Protein AF-A0A948AQV2-F1 (afdb_monomer)

Radius of gyration: 32.29 Å; Cα contacts (8 Å, |Δi|>4): 39; chains: 1; bounding box: 105×58×54 Å

Solvent-accessible surface area (backbone atoms only — not comparable to full-atom values): 9623 Å² total; per-residue (Å²): 141,82,92,82,80,86,85,78,72,76,80,62,81,73,70,73,91,68,79,69,83,39,78,62,52,63,74,68,45,79,82,40,53,63,57,54,51,52,51,49,50,53,52,52,50,46,65,62,50,68,86,52,69,62,88,64,48,69,59,55,44,50,52,25,52,50,49,43,52,52,44,60,72,73,34,99,62,89,48,72,69,39,52,52,30,48,50,56,51,70,63,72,44,70,62,77,38,76,67,32,46,50,50,51,61,70,72,47,78,82,77,81,82,48,99,49,64,66,71,54,77,48,85,56,69,69,59,55,48,50,51,52,50,52,52,50,52,52,51,50,53,51,52,50,53,52,50,52,51,50,53,55,64,75,75,107

Sequence (156 aa):
MTDRDRGRTDTADTADPTDQRGWSELFRTEDYWAIWLGLALIAASLIVYLPRPPAGMDASLATANATLRSEEAASPLRTVAWYEALDAKAGLKGTGEPHGKTLTRLLATPHGWRADPLHSLISDDARAAAQRAGAAAKSARRAAAAAAAREAAQTA

pLDDT: mean 78.46, std 12.49, range [45.91, 94.31]

Secondary structure (DSSP, 8-state):
----------------TT----HHHHHHSGGGHHHHHHHHHHHHHHHHHTT-PPTTHHHHHHHHHHHHHHHHHH-SS--HHHHHHHHHHHH--GGGSHHHHHHHHHSSPPPPPPSSSHHHH---HHHHHHHHHHHHHHHHHHHHHHHHHHHHHHH-

Foldseek 3Di:
DDDDDDPPPDPDPPPPPPPCPDPVCCVPDPVNVVVVVVVVVVVVVCVVDVVDQPPCLVVLLVVLVVQCVVDVVVDVDQDPSNVVSVVSNVPRDPCVDPVNVVVCVVPPDQDDADPDNVCSVDDDPVVVVVVVVVVVVVVVVVVVVVVVVVVVVVVD

Mean predicted aligned error: 14.23 Å

Structure (mmCIF, N/CA/C/O backbone):
data_AF-A0A948AQV2-F1
#
_entry.id   AF-A0A948AQV2-F1
#
loop_
_atom_site.group_PDB
_atom_site.id
_atom_site.type_symbol
_atom_site.label_atom_id
_atom_site.label_alt_id
_atom_site.label_comp_id
_atom_site.label_asym_id
_atom_site.label_entity_id
_atom_site.label_seq_id
_atom_site.pdbx_PDB_ins_code
_atom_site.Cartn_x
_atom_site.Cartn_y
_atom_site.Cartn_z
_atom_site.occupancy
_atom_site.B_iso_or_equiv
_atom_site.auth_seq_id
_atom_site.auth_comp_id
_atom_site.auth_asym_id
_atom_site.auth_atom_id
_atom_site.pdbx_PDB_model_num
ATOM 1 N N . MET A 1 1 ? 87.729 23.289 -18.997 1.00 48.09 1 MET A N 1
ATOM 2 C CA . MET A 1 1 ? 87.547 24.366 -18.000 1.00 48.09 1 MET A CA 1
ATOM 3 C C . MET A 1 1 ? 87.094 25.579 -18.792 1.00 48.09 1 MET A C 1
ATOM 5 O O . MET A 1 1 ? 87.922 26.216 -19.410 1.00 48.09 1 MET A O 1
ATOM 9 N N . THR A 1 2 ? 85.805 25.739 -19.057 1.00 45.91 2 THR A N 1
ATOM 10 C CA . THR A 1 2 ? 84.835 26.246 -18.081 1.00 45.91 2 THR A CA 1
ATOM 11 C C . THR A 1 2 ? 83.424 25.733 -18.366 1.00 45.91 2 THR A C 1
ATOM 13 O O . THR A 1 2 ? 82.849 25.990 -19.416 1.00 45.91 2 THR A O 1
ATOM 16 N N . ASP A 1 3 ? 82.903 25.023 -17.371 1.00 50.50 3 ASP A N 1
ATOM 17 C CA . ASP A 1 3 ? 81.490 24.776 -17.111 1.00 50.50 3 ASP A CA 1
ATOM 18 C C . ASP A 1 3 ? 80.880 26.054 -16.511 1.00 50.50 3 ASP A C 1
ATOM 20 O O . ASP A 1 3 ? 81.339 26.516 -15.460 1.00 50.50 3 ASP A O 1
ATOM 24 N N . ARG A 1 4 ? 79.921 26.661 -17.219 1.00 61.75 4 ARG A N 1
ATOM 25 C CA . ARG A 1 4 ? 78.864 27.539 -16.688 1.00 61.75 4 ARG A CA 1
ATOM 26 C C . ARG A 1 4 ? 78.046 28.098 -17.850 1.00 61.75 4 ARG A C 1
ATOM 28 O O . ARG A 1 4 ? 78.446 29.075 -18.462 1.00 61.75 4 ARG A O 1
ATOM 35 N N . ASP A 1 5 ? 76.894 27.497 -18.111 1.00 55.25 5 ASP A N 1
ATOM 36 C CA . ASP A 1 5 ? 75.661 28.269 -17.970 1.00 55.25 5 ASP A CA 1
ATOM 37 C C . ASP A 1 5 ? 74.456 27.340 -17.848 1.00 55.25 5 ASP A C 1
ATOM 39 O O . ASP A 1 5 ? 74.080 26.601 -18.757 1.00 55.25 5 ASP A O 1
ATOM 43 N N . ARG A 1 6 ? 73.876 27.345 -16.646 1.00 57.41 6 ARG A N 1
ATOM 44 C CA . ARG A 1 6 ? 72.653 26.624 -16.317 1.00 57.41 6 ARG A CA 1
ATOM 45 C C . ARG A 1 6 ? 71.475 27.437 -16.836 1.00 57.41 6 ARG A C 1
ATOM 47 O O . ARG A 1 6 ? 70.930 28.257 -16.107 1.00 57.41 6 ARG A O 1
ATOM 54 N N . GLY A 1 7 ? 71.029 27.144 -18.048 1.00 46.59 7 GLY A N 1
ATOM 55 C CA . GLY A 1 7 ? 69.673 27.466 -18.489 1.00 46.59 7 GLY A CA 1
ATOM 56 C C . GLY A 1 7 ? 68.664 26.495 -17.875 1.00 46.59 7 GLY A C 1
ATOM 57 O O . GLY A 1 7 ? 68.089 25.677 -18.582 1.00 46.59 7 GLY A O 1
ATOM 58 N N . ARG A 1 8 ? 68.481 26.534 -16.547 1.00 51.56 8 ARG A N 1
ATOM 59 C CA . ARG A 1 8 ? 67.340 25.889 -15.878 1.00 51.56 8 ARG A CA 1
ATOM 60 C C . ARG A 1 8 ? 66.161 26.854 -15.952 1.00 51.56 8 ARG A C 1
ATOM 62 O O . ARG A 1 8 ? 65.859 27.529 -14.980 1.00 51.56 8 ARG A O 1
ATOM 69 N N . THR A 1 9 ? 65.538 26.935 -17.118 1.00 49.88 9 THR A N 1
ATOM 70 C CA . THR A 1 9 ? 64.168 27.430 -17.234 1.00 49.88 9 THR A CA 1
ATOM 71 C C . THR A 1 9 ? 63.255 26.245 -16.972 1.00 49.88 9 THR A C 1
ATOM 73 O O . THR A 1 9 ? 63.145 25.347 -17.806 1.00 49.88 9 THR A O 1
ATOM 76 N N . ASP A 1 10 ? 62.722 26.187 -15.756 1.00 50.47 10 ASP A N 1
ATOM 77 C CA . ASP A 1 10 ? 61.301 25.956 -15.499 1.00 50.47 10 ASP A CA 1
ATOM 78 C C . ASP A 1 10 ? 60.572 25.174 -16.603 1.00 50.47 10 ASP A C 1
ATOM 80 O O . ASP A 1 10 ? 59.806 25.721 -17.391 1.00 50.47 10 ASP A O 1
ATOM 84 N N . THR A 1 11 ? 60.784 23.858 -16.634 1.00 52.62 11 THR A N 1
ATOM 85 C CA . THR A 1 11 ? 59.682 22.950 -16.964 1.00 52.62 11 THR A CA 1
ATOM 86 C C . THR A 1 11 ? 58.823 22.946 -15.703 1.00 52.62 11 THR A C 1
ATOM 88 O O . THR A 1 11 ? 59.064 22.202 -14.761 1.00 52.62 11 THR A O 1
ATOM 91 N N . ALA A 1 12 ? 58.043 24.009 -15.499 1.00 50.50 12 ALA A N 1
ATOM 92 C CA . ALA A 1 12 ? 56.654 24.004 -15.928 1.00 50.50 12 ALA A CA 1
ATOM 93 C C . ALA A 1 12 ? 56.075 22.654 -15.526 1.00 50.50 12 ALA A C 1
ATOM 95 O O . ALA A 1 12 ? 56.041 21.712 -16.319 1.00 50.50 12 ALA A O 1
ATOM 96 N N . ASP A 1 13 ? 55.752 22.583 -14.233 1.00 53.81 13 ASP A N 1
ATOM 97 C CA . ASP A 1 13 ? 54.570 21.914 -13.717 1.00 53.81 13 ASP A CA 1
ATOM 98 C C . ASP A 1 13 ? 53.549 21.812 -14.851 1.00 53.81 13 ASP A C 1
ATOM 100 O O . ASP A 1 13 ? 52.815 22.754 -15.155 1.00 53.81 13 ASP A O 1
ATOM 104 N N . THR A 1 14 ? 53.627 20.716 -15.605 1.00 55.47 14 THR A N 1
ATOM 105 C CA . THR A 1 14 ? 52.669 20.438 -16.660 1.00 55.47 14 THR A CA 1
ATOM 106 C C . THR A 1 14 ? 51.502 19.859 -15.896 1.00 55.47 14 THR A C 1
ATOM 108 O O . THR A 1 14 ? 51.316 18.647 -15.839 1.00 55.47 14 THR A O 1
ATOM 111 N N . ALA A 1 15 ? 50.790 20.757 -15.212 1.00 51.50 15 ALA A N 1
ATOM 112 C CA . ALA A 1 15 ? 49.423 20.545 -14.814 1.00 51.50 15 ALA A CA 1
ATOM 113 C C . ALA A 1 15 ? 48.727 20.040 -16.072 1.00 51.50 15 ALA A C 1
ATOM 115 O O . ALA A 1 15 ? 48.587 20.783 -17.043 1.00 51.50 15 ALA A O 1
ATOM 116 N N . ASP A 1 16 ? 48.423 18.747 -16.081 1.00 53.66 16 ASP A N 1
ATOM 117 C CA . ASP A 1 16 ? 47.663 18.088 -17.126 1.00 53.66 16 ASP A CA 1
ATOM 118 C C . ASP A 1 16 ? 46.372 18.900 -17.341 1.00 53.66 16 ASP A C 1
ATOM 120 O O . ASP A 1 16 ? 45.510 18.921 -16.458 1.00 53.66 16 ASP A O 1
ATOM 124 N N . PRO A 1 17 ? 46.219 19.636 -18.460 1.00 60.09 17 PRO A N 1
ATOM 125 C CA . PRO A 1 17 ? 45.055 20.484 -18.673 1.00 60.09 17 PRO A CA 1
ATOM 126 C C . PRO A 1 17 ? 43.882 19.680 -19.244 1.00 60.09 17 PRO A C 1
ATOM 128 O O . PRO A 1 17 ? 42.991 20.243 -19.883 1.00 60.09 17 PRO A O 1
ATOM 131 N N . THR A 1 18 ? 43.864 18.363 -19.035 1.00 54.84 18 THR A N 1
ATOM 132 C CA . THR A 1 18 ? 42.737 17.510 -19.399 1.00 54.84 18 THR A CA 1
ATOM 133 C C . THR A 1 18 ? 42.133 16.787 -18.208 1.00 54.84 18 THR A C 1
ATOM 135 O O . THR A 1 18 ? 41.571 15.709 -18.349 1.00 54.84 18 THR A O 1
ATOM 138 N N . ASP A 1 19 ? 42.024 17.473 -17.069 1.00 51.75 19 ASP A N 1
ATOM 139 C CA . ASP A 1 19 ? 40.953 17.194 -16.103 1.00 51.75 19 ASP A CA 1
ATOM 140 C C . ASP A 1 19 ? 39.589 17.695 -16.643 1.00 51.75 19 ASP A C 1
ATOM 142 O O . ASP A 1 19 ? 38.749 18.242 -15.932 1.00 51.75 19 ASP A O 1
ATOM 146 N N . GLN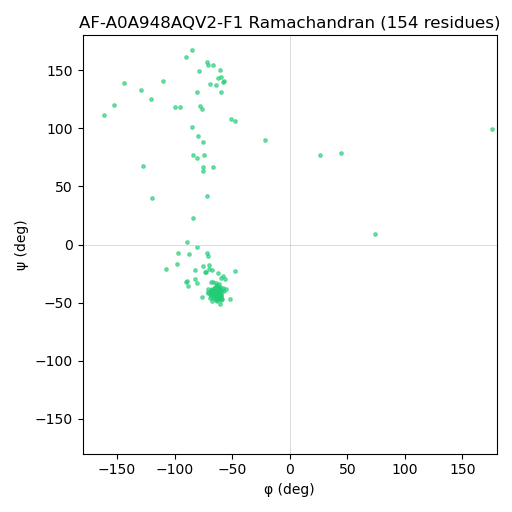 A 1 20 ? 39.323 17.475 -17.938 1.00 52.50 20 GLN A N 1
ATOM 147 C CA . GLN A 1 20 ? 37.960 17.368 -18.439 1.00 52.50 20 GLN A CA 1
ATOM 148 C C . GLN A 1 20 ? 37.422 15.995 -18.028 1.00 52.50 20 GLN A C 1
ATOM 150 O O . GLN A 1 20 ? 37.053 15.183 -18.877 1.00 52.50 20 GLN A O 1
ATOM 155 N N . ARG A 1 21 ? 37.315 15.751 -16.713 1.00 57.06 21 ARG A N 1
ATOM 156 C CA . ARG A 1 21 ? 36.367 14.778 -16.148 1.00 57.06 21 ARG A CA 1
ATOM 157 C C . ARG A 1 21 ? 34.967 15.315 -16.413 1.00 57.06 21 ARG A C 1
ATOM 159 O O . ARG A 1 21 ? 34.280 15.844 -15.544 1.00 57.06 21 ARG A O 1
ATOM 166 N N . GLY A 1 22 ? 34.630 15.340 -17.692 1.00 64.31 22 GLY A N 1
ATOM 167 C CA . GLY A 1 22 ? 33.458 15.990 -18.213 1.00 64.31 22 GLY A CA 1
ATOM 168 C C . GLY A 1 22 ? 32.237 15.198 -17.805 1.00 64.31 22 GLY A C 1
ATOM 169 O O . GLY A 1 22 ? 32.275 13.979 -17.654 1.00 64.31 22 GLY A O 1
ATOM 170 N N . TRP A 1 23 ? 31.112 15.894 -17.731 1.00 63.28 23 TRP A N 1
ATOM 171 C CA . TRP A 1 23 ? 29.786 15.290 -17.660 1.00 63.28 23 TRP A CA 1
ATOM 172 C C . TRP A 1 23 ? 29.582 14.177 -18.710 1.00 63.28 23 TRP A C 1
ATOM 174 O O . TRP A 1 23 ? 28.774 13.283 -18.505 1.00 63.28 23 TRP A O 1
ATOM 184 N N . SER A 1 24 ? 30.348 14.193 -19.806 1.00 66.19 24 SER A N 1
ATOM 185 C CA . SER A 1 24 ? 30.438 13.149 -20.829 1.00 66.19 24 SER A CA 1
ATOM 186 C C . SER A 1 24 ? 30.974 11.798 -20.334 1.00 66.19 24 SER A C 1
ATOM 188 O O . SER A 1 24 ? 30.497 10.775 -20.816 1.00 66.19 24 SER A O 1
ATOM 190 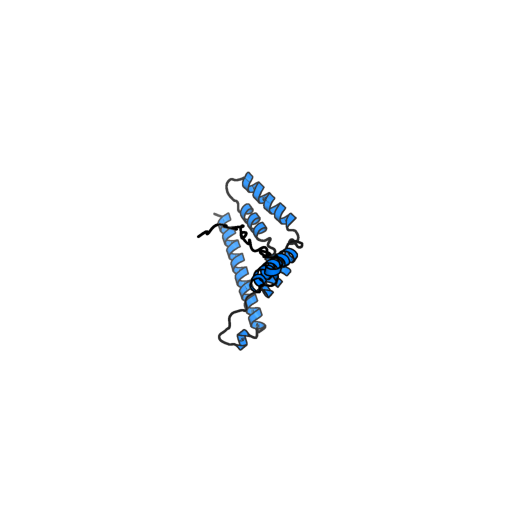N N . GLU A 1 25 ? 31.914 11.759 -19.384 1.00 64.06 25 GLU A N 1
ATOM 191 C CA . GLU A 1 25 ? 32.395 10.509 -18.772 1.00 64.06 25 GLU A CA 1
ATOM 192 C C . GLU A 1 25 ? 31.248 9.810 -18.030 1.00 64.06 25 GLU A C 1
ATOM 194 O O . GLU A 1 25 ? 31.042 8.617 -18.232 1.00 64.06 25 GLU A O 1
ATOM 199 N N . LEU A 1 26 ? 30.425 10.564 -17.287 1.00 67.44 26 LEU A N 1
ATOM 200 C CA . LEU A 1 26 ? 29.272 10.062 -16.517 1.00 67.44 26 LEU A CA 1
ATOM 201 C C . LEU A 1 26 ? 28.176 9.407 -17.376 1.00 67.44 26 LEU A C 1
ATOM 203 O O . LEU A 1 26 ? 27.393 8.612 -16.867 1.00 67.44 26 LEU A O 1
ATOM 207 N N . PHE A 1 27 ? 28.075 9.758 -18.661 1.00 63.66 27 PHE A N 1
ATOM 208 C CA . PHE A 1 27 ? 27.117 9.144 -19.592 1.00 63.66 27 PHE A CA 1
ATOM 209 C C . PHE A 1 27 ? 27.739 8.038 -20.455 1.00 63.66 27 PHE A C 1
ATOM 211 O O . PHE A 1 27 ? 27.005 7.269 -21.073 1.00 63.66 27 PHE A O 1
ATOM 218 N N . ARG A 1 28 ? 29.074 7.974 -20.540 1.00 63.81 28 ARG A N 1
ATOM 219 C CA . ARG A 1 28 ? 29.805 7.085 -21.459 1.00 63.81 28 ARG A CA 1
ATOM 220 C C . ARG A 1 28 ? 30.493 5.917 -20.755 1.00 63.81 28 ARG A C 1
ATOM 222 O O . ARG A 1 28 ? 30.761 4.913 -21.407 1.00 63.81 28 ARG A O 1
ATOM 229 N N . THR A 1 29 ? 30.745 6.023 -19.450 1.00 67.38 29 THR A N 1
ATOM 230 C CA . THR A 1 29 ? 31.165 4.888 -18.619 1.00 67.38 29 THR A CA 1
ATOM 231 C C . THR A 1 29 ? 29.953 4.045 -18.223 1.00 67.38 29 THR A C 1
ATOM 233 O O . THR A 1 29 ? 28.919 4.557 -17.794 1.00 67.38 29 THR A O 1
ATOM 236 N N . GLU A 1 30 ? 30.082 2.733 -18.408 1.00 59.69 30 GLU A N 1
ATOM 237 C CA . GLU A 1 30 ? 29.017 1.738 -18.229 1.00 59.69 30 GLU A CA 1
ATOM 238 C C . GLU A 1 30 ? 28.442 1.714 -16.797 1.00 59.69 30 GLU A C 1
ATOM 240 O O . GLU A 1 30 ? 27.248 1.480 -16.607 1.00 59.69 30 GLU A O 1
ATOM 245 N N . ASP A 1 31 ? 29.243 2.065 -15.790 1.00 72.06 31 ASP A N 1
ATOM 246 C CA . ASP A 1 31 ? 28.870 1.938 -14.375 1.00 72.06 31 ASP A CA 1
ATOM 247 C C . ASP A 1 31 ? 27.781 2.925 -13.899 1.00 72.06 31 ASP A C 1
ATOM 249 O O . ASP A 1 31 ? 27.127 2.693 -12.879 1.00 72.06 31 ASP A O 1
ATOM 253 N N . TYR A 1 32 ? 27.510 4.010 -14.634 1.00 78.12 32 TYR A N 1
ATOM 254 C CA . TYR A 1 32 ? 26.542 5.036 -14.208 1.00 78.12 32 TYR A CA 1
ATOM 255 C C . TYR A 1 32 ? 25.094 4.747 -14.622 1.00 78.12 32 TYR A C 1
ATOM 257 O O . TYR A 1 32 ? 24.169 5.415 -14.146 1.00 78.12 32 TYR A O 1
ATOM 265 N N . TRP A 1 33 ? 24.855 3.728 -15.453 1.00 84.62 33 TRP A N 1
ATOM 266 C CA . TRP A 1 33 ? 23.505 3.358 -15.893 1.00 84.62 33 TRP A CA 1
ATOM 267 C C . TRP A 1 33 ? 22.571 3.031 -14.727 1.00 84.62 33 TRP A C 1
ATOM 269 O O . TRP A 1 33 ? 21.406 3.430 -14.739 1.00 84.62 33 TRP A O 1
ATOM 279 N N . ALA A 1 34 ? 23.076 2.380 -13.678 1.00 86.31 34 ALA A N 1
ATOM 280 C CA . ALA A 1 34 ? 22.282 2.061 -12.493 1.00 86.31 34 ALA A CA 1
ATOM 281 C C . ALA A 1 34 ? 21.766 3.321 -11.771 1.00 86.31 34 ALA A C 1
ATOM 283 O O . ALA A 1 34 ? 20.624 3.346 -11.309 1.00 86.31 34 ALA A O 1
ATOM 284 N N . ILE A 1 35 ? 22.575 4.383 -11.715 1.00 86.50 35 ILE A N 1
ATOM 285 C CA . ILE A 1 35 ? 22.207 5.652 -11.072 1.00 86.50 35 ILE A CA 1
ATOM 286 C C . ILE A 1 35 ? 21.100 6.342 -11.870 1.00 86.50 35 ILE A C 1
ATOM 288 O O . ILE A 1 35 ? 20.106 6.782 -11.291 1.00 86.50 35 ILE A O 1
ATOM 292 N N . TRP A 1 36 ? 21.219 6.374 -13.199 1.00 87.00 36 TRP A N 1
ATOM 293 C CA . TRP A 1 36 ? 20.185 6.934 -14.069 1.00 87.00 36 TRP A CA 1
ATOM 294 C C . TRP A 1 36 ? 18.881 6.142 -14.017 1.00 87.00 36 TRP A C 1
ATOM 296 O O . TRP A 1 36 ? 17.812 6.746 -13.961 1.00 87.00 36 TRP A O 1
ATOM 306 N N . LEU A 1 37 ? 18.946 4.810 -13.964 1.00 90.25 37 LEU A N 1
ATOM 307 C CA . LEU A 1 37 ? 17.762 3.966 -13.789 1.00 90.25 37 LEU A CA 1
ATOM 308 C C . LEU A 1 37 ? 17.100 4.191 -12.424 1.00 90.25 37 LEU A C 1
ATOM 310 O O . LEU A 1 37 ? 15.876 4.295 -12.353 1.00 90.25 37 LEU A O 1
ATOM 314 N N . GLY A 1 38 ? 17.887 4.331 -11.354 1.00 90.38 38 GLY A N 1
ATOM 315 C CA . GLY A 1 38 ? 17.378 4.680 -10.028 1.00 90.38 38 GLY A CA 1
ATOM 316 C C . GLY A 1 38 ? 16.695 6.05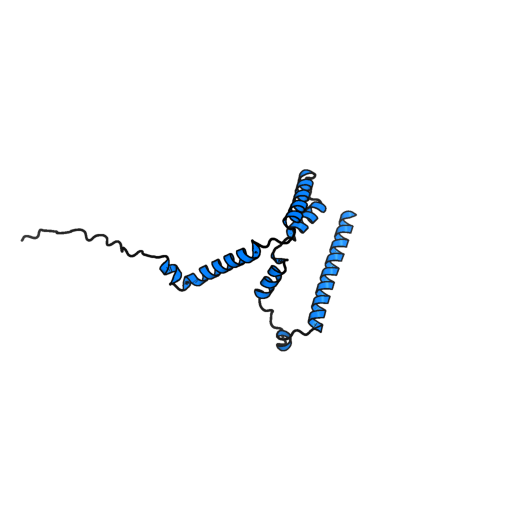1 -10.011 1.00 90.38 38 GLY A C 1
ATOM 317 O O . GLY A 1 38 ? 15.570 6.178 -9.524 1.00 90.38 38 GLY A O 1
ATOM 318 N N . LEU A 1 39 ? 17.325 7.064 -10.611 1.00 93.19 39 LEU A N 1
ATOM 319 C CA . LEU A 1 39 ? 16.757 8.407 -10.745 1.00 93.19 39 LEU A CA 1
ATOM 320 C C . LEU A 1 39 ? 15.468 8.391 -11.580 1.00 93.19 39 LEU A C 1
ATOM 322 O O . LEU A 1 39 ? 14.467 8.987 -11.184 1.00 93.19 39 LEU A O 1
ATOM 326 N N . ALA A 1 40 ? 15.470 7.678 -12.706 1.00 91.94 40 ALA A N 1
ATOM 327 C CA . ALA A 1 40 ? 14.307 7.528 -13.572 1.00 91.94 40 ALA A CA 1
ATOM 328 C C . ALA A 1 40 ? 13.150 6.830 -12.844 1.00 91.94 40 ALA A C 1
ATOM 330 O O . ALA A 1 40 ? 12.004 7.255 -12.976 1.00 91.94 40 ALA A O 1
ATOM 331 N N . LEU A 1 41 ? 13.435 5.811 -12.027 1.00 90.62 41 LEU A N 1
ATOM 332 C CA . LEU A 1 41 ? 12.429 5.114 -11.226 1.00 90.62 41 LEU A CA 1
ATOM 333 C C . LEU A 1 41 ? 11.802 6.034 -10.168 1.00 90.62 41 LEU A C 1
ATOM 335 O O . LEU A 1 41 ? 10.580 6.029 -9.989 1.00 90.62 41 LEU A O 1
ATOM 339 N N . ILE A 1 42 ? 12.615 6.850 -9.492 1.00 92.56 42 ILE A N 1
ATOM 340 C CA . ILE A 1 42 ? 12.132 7.850 -8.528 1.00 92.56 42 ILE A CA 1
ATOM 341 C C . ILE A 1 42 ? 11.280 8.902 -9.245 1.00 92.56 42 ILE A C 1
ATOM 343 O O . ILE A 1 42 ? 10.161 9.178 -8.812 1.00 92.56 42 ILE A O 1
ATOM 347 N N . ALA A 1 43 ? 11.759 9.442 -10.367 1.00 92.44 43 ALA A N 1
ATOM 348 C CA . ALA A 1 43 ? 11.029 10.431 -11.156 1.00 92.44 43 ALA A CA 1
ATOM 349 C C . ALA A 1 43 ? 9.684 9.881 -11.657 1.00 92.44 43 ALA A C 1
ATOM 351 O O . ALA A 1 43 ? 8.648 10.523 -11.480 1.00 92.44 43 ALA A O 1
ATOM 352 N N . ALA A 1 44 ? 9.669 8.662 -12.203 1.00 89.31 44 ALA A N 1
ATOM 353 C CA . ALA A 1 44 ? 8.447 7.988 -12.631 1.00 89.31 44 ALA A CA 1
ATOM 354 C C . ALA A 1 44 ? 7.471 7.779 -11.463 1.00 89.31 44 ALA A C 1
ATOM 356 O O . ALA A 1 44 ? 6.275 8.036 -11.600 1.00 89.31 44 ALA A O 1
ATOM 357 N N . SER A 1 45 ? 7.976 7.375 -10.294 1.00 84.75 45 SER A N 1
ATOM 358 C CA . SER A 1 45 ? 7.154 7.207 -9.091 1.00 84.75 45 SER A CA 1
ATOM 359 C C . SER A 1 45 ? 6.510 8.528 -8.660 1.00 84.75 45 SER A C 1
ATOM 361 O O . SER A 1 45 ? 5.307 8.570 -8.402 1.00 84.75 45 SER A O 1
ATOM 363 N N . LEU A 1 46 ? 7.2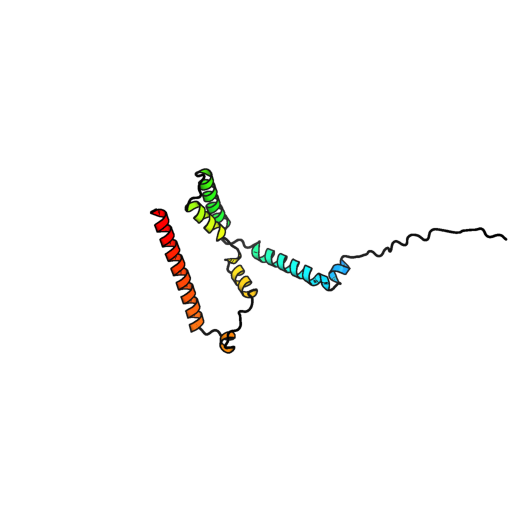71 9.627 -8.649 1.00 88.12 46 LEU A N 1
ATOM 364 C CA . LEU A 1 46 ? 6.746 10.958 -8.336 1.00 88.12 46 LEU A CA 1
ATOM 365 C C . LEU A 1 46 ? 5.670 11.393 -9.339 1.00 88.12 46 LEU A C 1
ATOM 367 O O . LEU A 1 46 ? 4.608 11.849 -8.928 1.00 88.12 46 LEU A O 1
ATOM 371 N N . ILE A 1 47 ? 5.891 11.190 -10.639 1.00 88.12 47 ILE A N 1
ATOM 372 C CA . ILE A 1 47 ? 4.913 11.534 -11.684 1.00 88.12 47 ILE A CA 1
ATOM 373 C C . ILE A 1 47 ? 3.606 10.745 -11.524 1.00 88.12 47 ILE A C 1
ATOM 375 O O . ILE A 1 47 ? 2.530 11.261 -11.826 1.00 88.12 47 ILE A O 1
ATOM 379 N N . VAL A 1 48 ? 3.660 9.499 -11.050 1.00 84.81 48 VAL A N 1
ATOM 380 C CA . VAL A 1 48 ? 2.448 8.697 -10.838 1.00 84.81 48 VAL A CA 1
ATOM 381 C C . VAL A 1 48 ? 1.689 9.131 -9.582 1.00 84.81 48 VAL A C 1
ATOM 383 O O . VAL A 1 48 ? 0.466 9.273 -9.655 1.00 84.81 48 VAL A O 1
ATOM 386 N N . TYR A 1 49 ? 2.392 9.340 -8.463 1.00 83.12 49 TYR A N 1
ATOM 387 C CA . TYR A 1 49 ? 1.776 9.563 -7.149 1.00 83.12 49 TYR A CA 1
ATOM 388 C C . TYR A 1 49 ? 1.458 11.031 -6.835 1.00 83.12 49 TYR A C 1
ATOM 390 O O . TYR A 1 49 ? 0.441 11.307 -6.207 1.00 83.12 49 TYR A O 1
ATOM 398 N N . LEU A 1 50 ? 2.288 11.984 -7.264 1.00 82.06 50 LEU A N 1
ATOM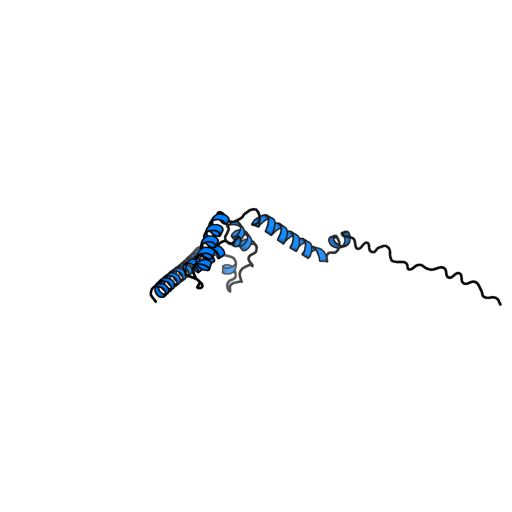 399 C CA . LEU A 1 50 ? 2.156 13.394 -6.880 1.00 82.06 50 LEU A CA 1
ATOM 400 C C . LEU A 1 50 ? 0.918 14.107 -7.469 1.00 82.06 50 LEU A C 1
ATOM 402 O O . LEU A 1 50 ? 0.248 14.817 -6.724 1.00 82.06 50 LEU A O 1
ATOM 406 N N . PRO A 1 51 ? 0.543 13.921 -8.752 1.00 80.94 51 PRO A N 1
ATOM 407 C CA . PRO A 1 51 ? -0.638 14.580 -9.315 1.00 80.94 51 PRO A CA 1
ATOM 408 C C . PRO A 1 51 ? -1.958 13.874 -8.969 1.00 80.94 51 PRO A C 1
ATOM 410 O O . PRO A 1 51 ? -3.019 14.331 -9.388 1.00 80.94 51 PRO A O 1
ATOM 413 N N . ARG A 1 52 ? -1.916 12.742 -8.255 1.00 76.44 52 ARG A N 1
ATOM 414 C CA . ARG A 1 52 ? -3.094 11.917 -7.949 1.00 76.44 52 ARG A CA 1
ATOM 415 C C . ARG A 1 52 ? -3.203 11.640 -6.448 1.00 76.44 52 ARG A C 1
ATOM 417 O O . ARG A 1 52 ? -3.053 10.487 -6.037 1.00 76.44 52 ARG A O 1
ATOM 424 N N . PRO A 1 53 ? -3.472 12.665 -5.621 1.00 73.94 53 PRO A N 1
ATOM 425 C CA . PRO A 1 53 ? -3.822 12.412 -4.234 1.00 73.94 53 PRO A CA 1
ATOM 426 C C . PRO A 1 53 ? -5.087 11.533 -4.174 1.00 73.94 53 PRO A C 1
ATOM 428 O O . PRO A 1 53 ? -5.968 11.664 -5.033 1.00 73.94 53 PRO A O 1
ATOM 431 N N . PRO A 1 54 ? -5.190 10.621 -3.194 1.00 69.75 54 PRO A N 1
ATOM 432 C CA . PRO A 1 54 ? -6.385 9.810 -3.011 1.00 69.75 54 PRO A CA 1
ATOM 433 C C . PRO A 1 54 ? -7.612 10.708 -2.812 1.00 69.75 54 PRO A C 1
ATOM 435 O O . PRO A 1 54 ? -7.544 11.766 -2.178 1.00 69.75 54 PRO A O 1
ATOM 438 N N . ALA A 1 55 ? -8.740 10.313 -3.399 1.00 71.81 55 ALA A N 1
ATOM 439 C CA . ALA A 1 55 ? -9.942 11.140 -3.416 1.00 71.81 55 ALA A CA 1
ATOM 440 C C . ALA A 1 55 ? -10.416 11.455 -1.986 1.00 71.81 55 ALA A C 1
ATOM 442 O O . ALA A 1 55 ? -10.529 10.562 -1.149 1.00 71.81 55 ALA A O 1
ATOM 443 N N . GLY A 1 56 ? -10.694 12.731 -1.700 1.00 71.06 56 GLY A N 1
ATOM 444 C CA . GLY A 1 56 ? -11.166 13.163 -0.379 1.00 71.06 56 GLY A CA 1
ATOM 445 C C . GLY A 1 56 ? -10.097 13.186 0.721 1.00 71.06 56 GLY A C 1
ATOM 446 O O . GLY A 1 56 ? -10.448 13.411 1.878 1.00 71.06 56 GLY A O 1
ATOM 447 N N . MET A 1 57 ? -8.812 13.007 0.383 1.00 75.50 57 MET A N 1
ATOM 448 C CA . MET A 1 57 ? -7.700 13.025 1.342 1.00 75.50 57 MET A CA 1
ATOM 449 C C . MET A 1 57 ? -7.694 14.276 2.218 1.00 75.50 57 MET A C 1
ATOM 451 O O . MET A 1 57 ? -7.586 14.149 3.432 1.00 75.50 57 MET A O 1
ATOM 455 N N . ASP A 1 58 ? -7.855 15.464 1.634 1.00 79.12 58 ASP A N 1
ATOM 456 C CA . ASP A 1 58 ? -7.809 16.720 2.389 1.00 79.12 58 ASP A CA 1
ATOM 457 C C . ASP A 1 58 ? -8.943 16.819 3.410 1.00 79.12 58 ASP A C 1
ATOM 459 O O . ASP A 1 58 ? -8.714 17.208 4.553 1.00 79.12 58 ASP A O 1
ATOM 463 N N . ALA A 1 59 ? -10.154 16.399 3.032 1.00 80.69 59 ALA A N 1
ATOM 464 C CA . ALA A 1 59 ? -11.309 16.395 3.923 1.00 80.69 59 ALA A CA 1
ATOM 465 C C . ALA A 1 59 ? -11.129 15.374 5.056 1.00 80.69 59 ALA A C 1
ATOM 467 O O . ALA A 1 59 ? -11.267 15.722 6.227 1.00 80.69 59 ALA A O 1
ATOM 468 N N . SER A 1 60 ? -10.745 14.136 4.732 1.00 78.25 60 SER A N 1
ATOM 469 C CA . SER A 1 60 ? -10.511 13.090 5.734 1.00 78.25 60 SER A CA 1
ATOM 470 C C . SER A 1 60 ? -9.338 13.419 6.664 1.00 78.25 60 SER A C 1
ATOM 472 O O . SER A 1 60 ? -9.424 13.173 7.866 1.00 78.25 60 SER A O 1
ATOM 474 N N . LEU A 1 61 ? -8.262 14.024 6.146 1.00 81.62 61 LEU A N 1
ATOM 475 C CA . LEU A 1 61 ? -7.136 14.506 6.948 1.00 81.62 61 LEU A CA 1
ATOM 476 C C . LEU A 1 61 ? -7.535 15.685 7.830 1.00 81.62 61 LEU A C 1
ATOM 478 O O . LEU A 1 61 ? -7.118 15.733 8.986 1.00 81.62 61 LEU A O 1
ATOM 482 N N . ALA A 1 62 ? -8.312 16.637 7.313 1.00 85.75 62 ALA A N 1
ATOM 483 C CA . ALA A 1 62 ? -8.785 17.775 8.091 1.00 85.75 62 ALA A CA 1
ATOM 484 C C . ALA A 1 62 ? -9.661 17.308 9.258 1.00 85.75 62 ALA A C 1
ATOM 486 O O . ALA A 1 62 ? -9.406 17.711 10.392 1.00 85.75 62 ALA A O 1
ATOM 487 N N . THR A 1 63 ? -10.613 16.403 9.008 1.00 83.94 63 THR A N 1
ATOM 488 C CA . THR A 1 63 ? -11.459 15.809 10.052 1.00 83.94 63 THR A CA 1
ATOM 489 C C . THR A 1 63 ? -10.626 15.044 11.079 1.00 83.94 63 THR A C 1
ATOM 491 O O . THR A 1 63 ? -10.721 15.335 12.267 1.00 83.94 63 THR A O 1
ATOM 494 N N . ALA A 1 64 ? -9.747 14.133 10.645 1.00 82.00 64 ALA A N 1
ATOM 495 C CA . ALA A 1 64 ? -8.916 13.353 11.562 1.00 82.00 64 ALA A CA 1
ATOM 496 C C . ALA A 1 64 ? -7.985 14.243 12.401 1.00 82.00 64 ALA A C 1
ATOM 498 O O . ALA A 1 64 ? -7.880 14.072 13.611 1.00 82.00 64 ALA A O 1
ATOM 499 N N . ASN A 1 65 ? -7.332 15.236 11.789 1.00 86.75 65 ASN A N 1
ATOM 500 C CA . ASN A 1 65 ? -6.458 16.158 12.514 1.00 86.75 65 ASN A CA 1
ATOM 501 C C . ASN A 1 65 ? -7.238 17.081 13.463 1.00 86.75 65 ASN A C 1
ATOM 503 O O . ASN A 1 65 ? -6.699 17.455 14.502 1.00 86.75 65 ASN A O 1
ATOM 507 N N . ALA A 1 66 ? -8.472 17.464 13.122 1.00 86.81 66 ALA A N 1
ATOM 508 C CA . ALA A 1 66 ? -9.327 18.239 14.015 1.00 86.81 66 ALA A CA 1
ATOM 509 C C . ALA A 1 66 ? -9.665 17.435 15.277 1.00 86.81 66 ALA A C 1
ATOM 511 O O . ALA A 1 66 ? -9.469 17.952 16.374 1.00 86.81 66 ALA A O 1
ATOM 512 N N . THR A 1 67 ? -10.059 16.165 15.124 1.00 82.38 67 THR A N 1
ATOM 513 C CA . THR A 1 67 ? -10.316 15.253 16.249 1.00 82.38 67 THR A CA 1
ATOM 514 C C . THR A 1 67 ? -9.059 15.007 17.082 1.00 82.38 67 THR A C 1
ATOM 516 O O . THR A 1 67 ? -9.103 15.101 18.301 1.00 82.38 67 THR A O 1
ATOM 519 N N . LEU A 1 68 ? -7.907 14.761 16.450 1.00 85.50 68 LEU A N 1
ATOM 520 C CA . LEU A 1 68 ? -6.653 14.554 17.184 1.00 85.50 68 LEU A CA 1
ATOM 521 C C . LEU A 1 68 ? -6.283 15.781 18.030 1.00 85.50 68 LEU A C 1
ATOM 523 O O . LEU A 1 68 ? -5.955 15.627 19.201 1.00 85.50 68 LEU A O 1
ATOM 527 N N . ARG A 1 69 ? -6.397 16.996 17.473 1.00 83.50 69 ARG A N 1
ATOM 528 C CA . ARG A 1 69 ? -6.104 18.234 18.214 1.00 83.50 69 ARG A CA 1
ATOM 529 C C . ARG A 1 69 ? -7.113 18.522 19.320 1.00 83.50 69 ARG A C 1
ATOM 531 O O . ARG A 1 69 ? -6.707 19.004 20.372 1.00 83.50 69 ARG A O 1
ATOM 538 N N . SER A 1 70 ? -8.406 18.273 19.094 1.00 79.44 70 SER A N 1
ATOM 539 C CA . SER A 1 70 ? -9.422 18.498 20.128 1.00 79.44 70 SER A CA 1
ATOM 540 C C . SER A 1 70 ? -9.225 17.556 21.309 1.00 79.44 70 SER A C 1
ATOM 542 O O . SER A 1 70 ? -9.309 17.994 22.449 1.00 79.44 70 SER A O 1
ATOM 544 N N . GLU A 1 71 ? -8.905 16.291 21.041 1.00 80.81 71 GLU A N 1
ATOM 545 C CA . GLU A 1 71 ? -8.656 15.283 22.073 1.00 80.81 71 GLU A CA 1
ATOM 546 C C . GLU A 1 71 ? -7.329 15.536 22.809 1.00 80.81 71 GLU A C 1
ATOM 548 O O . GLU A 1 71 ? -7.298 15.466 24.033 1.00 80.81 71 GLU A O 1
ATOM 553 N N . GLU A 1 72 ? -6.257 15.919 22.101 1.00 79.56 72 GLU A N 1
ATOM 554 C CA . GLU A 1 72 ? -4.964 16.285 22.712 1.00 79.56 72 GLU A CA 1
ATOM 555 C C . GLU A 1 72 ? -5.051 17.531 23.604 1.00 79.56 72 GLU A C 1
ATOM 557 O O . GLU A 1 72 ? -4.338 17.626 24.602 1.00 79.56 72 GLU A O 1
ATOM 562 N N . ALA A 1 73 ? -5.916 18.489 23.258 1.00 77.69 73 ALA A N 1
ATOM 563 C CA . ALA A 1 73 ? -6.148 19.681 24.071 1.00 77.69 73 ALA A CA 1
ATOM 564 C C . ALA A 1 73 ? -7.100 19.418 25.249 1.00 77.69 73 ALA A C 1
ATOM 566 O O . ALA A 1 73 ? -6.959 20.039 26.302 1.00 77.69 73 ALA A O 1
ATOM 567 N N . ALA A 1 74 ? -8.078 18.526 25.072 1.00 77.06 74 ALA A N 1
ATOM 568 C CA . ALA A 1 74 ? -9.094 18.235 26.078 1.00 77.06 74 ALA A CA 1
ATOM 569 C C . ALA A 1 74 ? -8.620 17.241 27.144 1.00 77.06 74 ALA A C 1
ATOM 571 O O . ALA A 1 74 ? -9.096 17.304 28.279 1.00 77.06 74 ALA A O 1
ATOM 572 N N . SER A 1 75 ? -7.710 16.320 26.809 1.00 68.25 75 SER A N 1
ATOM 573 C CA . SER A 1 75 ? -7.274 15.296 27.752 1.00 68.25 75 SER A CA 1
ATOM 574 C C . SER A 1 75 ? -5.791 14.938 27.620 1.00 68.25 75 SER A C 1
ATOM 576 O O . SER A 1 75 ? -5.289 14.750 26.514 1.00 68.25 75 SER A O 1
ATOM 578 N N . PRO A 1 76 ? -5.073 14.751 28.744 1.00 75.06 76 PRO A N 1
ATOM 579 C CA . PRO A 1 76 ? -3.700 14.247 28.733 1.00 75.06 76 PRO A CA 1
ATOM 580 C C . PRO A 1 76 ? -3.601 12.755 28.353 1.00 75.06 76 PRO A C 1
ATOM 582 O O . PRO A 1 76 ? -2.498 12.248 28.149 1.00 75.06 76 PRO A O 1
ATOM 585 N N . LEU A 1 77 ? -4.730 12.038 28.272 1.00 81.31 77 LEU A N 1
ATOM 586 C CA . LEU A 1 77 ? -4.808 10.617 27.925 1.00 81.31 77 LEU A CA 1
ATOM 587 C C . LEU A 1 77 ? -5.444 10.434 26.539 1.00 81.31 77 LEU A C 1
ATOM 589 O O . LEU A 1 77 ? -6.412 11.106 26.195 1.00 81.31 77 LEU A O 1
ATOM 593 N N . ARG A 1 78 ? -4.921 9.493 25.745 1.00 83.62 78 ARG A N 1
ATOM 594 C CA . ARG A 1 78 ? -5.429 9.192 24.395 1.00 83.62 78 ARG A CA 1
ATOM 595 C C . ARG A 1 78 ? -6.703 8.353 24.473 1.00 83.62 78 ARG A C 1
ATOM 597 O O . ARG A 1 78 ? -6.673 7.236 24.986 1.00 83.62 78 ARG A O 1
ATOM 604 N N . THR A 1 79 ? -7.799 8.881 23.942 1.00 85.81 79 THR A N 1
ATOM 605 C CA . THR A 1 79 ? -9.121 8.241 23.950 1.00 85.81 79 THR A CA 1
ATOM 606 C C . THR A 1 79 ? -9.297 7.257 22.787 1.00 85.81 79 THR A C 1
ATOM 608 O O . THR A 1 79 ? -8.518 7.244 21.833 1.00 85.81 79 THR A O 1
ATOM 611 N N . VAL A 1 80 ? -10.348 6.428 22.827 1.00 84.12 80 VAL A N 1
ATOM 612 C CA . VAL A 1 80 ? -10.699 5.531 21.704 1.00 84.12 80 VAL A CA 1
ATOM 613 C C . VAL A 1 80 ? -10.924 6.334 20.418 1.00 84.12 80 VAL A C 1
ATOM 615 O O . VAL A 1 80 ? -10.420 5.947 19.367 1.00 84.12 80 VAL A O 1
ATOM 618 N N . ALA A 1 81 ? -11.580 7.494 20.516 1.00 82.94 81 ALA A N 1
ATOM 619 C CA . ALA A 1 81 ? -11.784 8.408 19.394 1.00 82.94 81 ALA A CA 1
ATOM 620 C C . ALA A 1 81 ? -10.457 8.927 18.808 1.00 82.94 81 ALA A C 1
ATOM 622 O O . ALA A 1 81 ? -10.319 9.027 17.588 1.00 82.94 81 ALA A O 1
ATOM 623 N N . TRP A 1 82 ? -9.451 9.188 19.653 1.00 86.69 82 TRP A N 1
ATOM 624 C CA . TRP A 1 82 ? -8.104 9.550 19.199 1.00 86.69 82 TRP A CA 1
ATOM 625 C C . TRP A 1 82 ? -7.464 8.423 18.371 1.00 86.69 82 TRP A C 1
ATOM 627 O O . TRP A 1 82 ? -6.915 8.680 17.299 1.00 86.69 82 TRP A O 1
ATOM 637 N N . TYR A 1 83 ? -7.574 7.165 18.815 1.00 85.62 83 TYR A N 1
ATOM 638 C CA . TYR A 1 83 ? -7.049 6.015 18.064 1.00 85.62 83 TYR A CA 1
ATOM 639 C C . TYR A 1 83 ? -7.807 5.766 16.756 1.00 85.62 83 TYR A C 1
ATOM 641 O O . TYR A 1 83 ? -7.178 5.474 15.744 1.00 85.62 83 TYR A O 1
ATOM 649 N N . GLU A 1 84 ? -9.129 5.941 16.733 1.00 86.19 84 GLU A N 1
ATOM 650 C CA . GLU A 1 84 ? -9.917 5.815 15.500 1.00 86.19 84 GLU A CA 1
ATOM 651 C C . GLU A 1 84 ? -9.566 6.904 14.478 1.00 86.19 84 GLU A C 1
ATOM 653 O O . GLU A 1 84 ? -9.412 6.610 13.290 1.00 86.19 84 GLU A O 1
ATOM 658 N N . ALA A 1 85 ? -9.354 8.144 14.929 1.00 85.19 85 ALA A N 1
ATOM 659 C CA . ALA A 1 85 ? -8.878 9.229 14.075 1.00 85.19 85 ALA A CA 1
ATOM 660 C C . ALA A 1 85 ? -7.452 8.971 13.553 1.00 85.19 85 ALA A C 1
ATOM 662 O O . ALA A 1 85 ? -7.150 9.259 12.389 1.00 85.19 85 ALA A O 1
ATOM 663 N N . LEU A 1 86 ? -6.579 8.386 14.381 1.00 86.81 86 LEU A N 1
ATOM 664 C CA . LEU A 1 86 ? -5.236 7.984 13.966 1.00 86.81 86 LEU A CA 1
ATOM 665 C C . LEU A 1 86 ? -5.276 6.862 12.920 1.00 86.81 86 LEU A C 1
ATOM 667 O O . LEU A 1 86 ? -4.581 6.956 11.908 1.00 86.81 86 LEU A O 1
ATOM 671 N N . ASP A 1 87 ? -6.096 5.835 13.131 1.00 85.31 87 ASP A N 1
ATOM 672 C CA . ASP A 1 87 ? -6.256 4.717 12.199 1.00 85.31 87 ASP A CA 1
ATOM 673 C C . ASP A 1 87 ? -6.855 5.183 10.866 1.00 85.31 87 ASP A C 1
ATOM 675 O O . ASP A 1 87 ? -6.372 4.791 9.801 1.00 85.31 87 ASP A O 1
ATOM 679 N N . ALA A 1 88 ? -7.843 6.084 10.902 1.00 83.94 88 ALA A N 1
ATOM 680 C CA . ALA A 1 88 ? -8.409 6.704 9.707 1.00 83.94 88 ALA A CA 1
ATOM 681 C C . ALA A 1 88 ? -7.340 7.472 8.914 1.00 83.94 88 ALA A C 1
ATOM 683 O O . ALA A 1 88 ? -7.231 7.311 7.697 1.00 83.94 88 ALA A O 1
ATOM 684 N N . LYS A 1 89 ? -6.485 8.239 9.602 1.00 83.94 89 LYS A N 1
ATOM 685 C CA . LYS A 1 89 ? -5.344 8.932 8.989 1.00 83.94 89 LYS A CA 1
ATOM 686 C C . LYS A 1 89 ? -4.312 7.954 8.422 1.00 83.94 89 LYS A C 1
ATOM 688 O O . LYS A 1 89 ? -3.823 8.157 7.314 1.00 83.94 89 LYS A O 1
ATOM 693 N N . ALA A 1 90 ? -3.997 6.880 9.143 1.00 83.19 90 ALA A N 1
ATOM 694 C CA . ALA A 1 90 ? -3.053 5.852 8.709 1.00 83.19 90 ALA A CA 1
ATOM 695 C C . ALA A 1 90 ? -3.584 4.985 7.549 1.00 83.19 90 ALA A C 1
ATOM 697 O O . ALA A 1 90 ? -2.793 4.360 6.833 1.00 83.19 90 ALA A O 1
ATOM 698 N N . GLY A 1 91 ? -4.906 4.934 7.362 1.00 80.44 91 GLY A N 1
ATOM 699 C CA . GLY A 1 91 ? -5.579 4.264 6.250 1.00 80.44 91 GLY A CA 1
ATOM 700 C C . GLY A 1 91 ? -5.445 4.995 4.911 1.00 80.44 91 GLY A C 1
ATOM 701 O O . GLY A 1 91 ? -5.499 4.354 3.860 1.00 80.44 91 GLY A O 1
ATOM 702 N N . LEU A 1 92 ? -5.203 6.310 4.930 1.00 80.38 92 LEU A N 1
ATOM 703 C CA . LEU A 1 92 ? -4.999 7.129 3.733 1.00 80.38 92 LEU A CA 1
ATOM 704 C C . LEU A 1 92 ? -3.598 6.879 3.154 1.00 80.38 92 LEU A C 1
ATOM 706 O O . LEU A 1 92 ? -2.625 7.549 3.497 1.00 80.38 92 LEU A O 1
ATOM 710 N N . LYS A 1 93 ? -3.478 5.877 2.277 1.00 80.06 93 LYS A N 1
ATOM 711 C CA . LYS A 1 93 ? -2.215 5.475 1.635 1.00 80.06 93 LYS A CA 1
ATOM 712 C C . LYS A 1 93 ? -2.381 5.376 0.125 1.00 80.06 93 LYS A C 1
ATOM 714 O O . LYS A 1 93 ? -3.271 4.673 -0.345 1.00 80.06 93 LYS A O 1
ATOM 719 N N . GLY A 1 94 ? -1.445 5.955 -0.630 1.00 75.88 94 GLY A N 1
ATOM 720 C CA . GLY A 1 94 ? -1.416 5.842 -2.097 1.00 75.88 94 GLY A CA 1
ATOM 721 C C . GLY A 1 94 ? -1.341 4.393 -2.601 1.00 75.88 94 GLY A C 1
ATOM 722 O O . GLY A 1 94 ? -1.870 4.067 -3.655 1.00 75.88 94 GLY A O 1
ATOM 723 N N . THR A 1 95 ? -0.774 3.470 -1.818 1.00 78.62 95 THR A N 1
ATOM 724 C CA . THR A 1 95 ? -0.748 2.031 -2.145 1.00 78.62 95 THR A CA 1
ATOM 725 C C . THR A 1 95 ? -2.140 1.379 -2.115 1.00 78.62 95 THR A C 1
ATOM 727 O O . THR A 1 95 ? -2.347 0.336 -2.733 1.00 78.62 95 THR A O 1
ATOM 730 N N . GLY A 1 96 ? -3.103 1.971 -1.397 1.00 79.38 96 GLY A N 1
ATOM 731 C CA . GLY A 1 96 ? -4.489 1.498 -1.331 1.00 79.38 96 GLY A CA 1
ATOM 732 C C . GLY A 1 96 ? -5.307 1.805 -2.589 1.00 79.38 96 GLY A C 1
ATOM 733 O O . GLY A 1 96 ? -6.322 1.140 -2.830 1.00 79.38 96 GLY A O 1
ATOM 734 N N . GLU A 1 97 ? -4.841 2.752 -3.405 1.00 83.81 97 GLU A N 1
ATOM 735 C CA . GLU A 1 97 ? -5.494 3.187 -4.636 1.00 83.81 97 GLU A CA 1
ATOM 736 C C . GLU A 1 97 ? -5.390 2.141 -5.763 1.00 83.81 97 GLU A C 1
ATOM 738 O O . GLU A 1 97 ? -4.466 1.317 -5.777 1.00 83.81 97 GLU A O 1
ATOM 743 N N . PRO A 1 98 ? -6.299 2.159 -6.760 1.00 85.50 98 PRO A N 1
ATOM 744 C CA . PRO A 1 98 ? -6.286 1.203 -7.871 1.00 85.50 98 PRO A CA 1
ATOM 745 C C . PRO A 1 98 ? -4.956 1.162 -8.640 1.00 85.50 98 PRO A C 1
ATOM 747 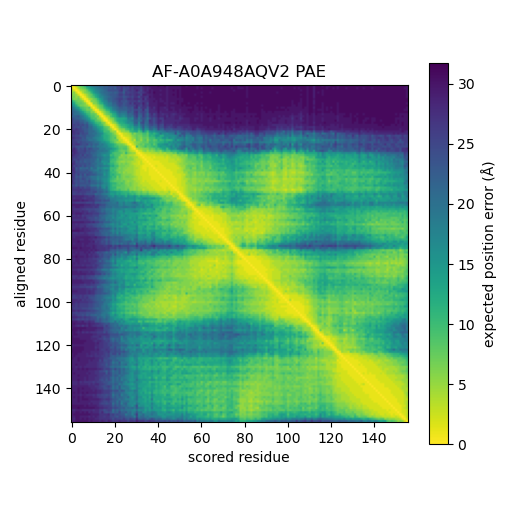O O . PRO A 1 98 ? -4.481 0.087 -9.016 1.00 85.50 98 PRO A O 1
ATOM 750 N N . HIS A 1 99 ? -4.322 2.320 -8.839 1.00 83.06 99 HIS A N 1
ATOM 751 C CA . HIS A 1 99 ? -3.025 2.423 -9.510 1.00 83.06 99 HIS A CA 1
ATOM 752 C C . HIS A 1 99 ? -1.889 1.864 -8.639 1.00 83.06 99 HIS A C 1
ATOM 754 O O . HIS A 1 99 ? -1.067 1.097 -9.138 1.00 83.06 99 HIS A O 1
ATOM 760 N N . GLY A 1 100 ? -1.897 2.149 -7.331 1.00 84.81 100 GLY A N 1
ATOM 761 C CA . GLY A 1 100 ? -0.951 1.581 -6.369 1.00 84.81 100 GLY A CA 1
ATOM 762 C C . GLY A 1 100 ? -1.022 0.054 -6.337 1.00 84.81 100 GLY A C 1
ATOM 763 O O . GLY A 1 100 ? -0.006 -0.615 -6.499 1.00 84.81 100 GLY A O 1
ATOM 764 N N . LYS A 1 101 ? -2.234 -0.512 -6.269 1.00 86.56 101 LYS A N 1
ATOM 765 C CA . LYS A 1 101 ? -2.459 -1.970 -6.324 1.00 86.56 101 LYS A CA 1
ATOM 766 C C . LYS A 1 101 ? -1.967 -2.603 -7.626 1.00 86.56 101 LYS A C 1
ATOM 768 O O . LYS A 1 101 ? -1.467 -3.728 -7.606 1.00 86.56 101 LYS A O 1
ATOM 773 N N . THR A 1 102 ? -2.115 -1.902 -8.748 1.00 87.25 102 THR A N 1
ATOM 774 C CA . THR A 1 102 ? -1.655 -2.380 -10.060 1.00 87.25 102 THR A CA 1
ATOM 775 C C . THR A 1 102 ? -0.131 -2.400 -10.130 1.00 87.25 102 THR A C 1
ATOM 777 O O . THR A 1 102 ? 0.443 -3.418 -10.511 1.00 87.25 102 THR A O 1
ATOM 780 N N . LEU A 1 103 ? 0.529 -1.329 -9.681 1.00 87.00 103 LEU A N 1
ATOM 781 C CA . LEU A 1 103 ? 1.990 -1.259 -9.606 1.00 87.00 103 LEU A CA 1
ATOM 782 C C . LEU A 1 103 ? 2.564 -2.296 -8.639 1.00 87.00 103 LEU A C 1
ATOM 784 O O . LEU A 1 103 ? 3.513 -2.988 -8.988 1.00 87.00 103 LEU A O 1
ATOM 788 N N . THR A 1 104 ? 1.960 -2.474 -7.461 1.00 86.94 104 THR A N 1
ATOM 789 C CA . THR A 1 104 ? 2.376 -3.519 -6.514 1.00 86.94 104 THR A CA 1
ATOM 790 C C . THR A 1 104 ? 2.248 -4.908 -7.121 1.00 86.94 104 THR A C 1
ATOM 792 O O . THR A 1 104 ? 3.112 -5.740 -6.886 1.00 86.94 104 THR A O 1
ATOM 795 N N . ARG A 1 105 ? 1.203 -5.177 -7.913 1.00 87.31 105 ARG A N 1
ATOM 796 C CA . ARG A 1 105 ? 1.058 -6.464 -8.604 1.00 87.31 105 ARG A CA 1
ATOM 797 C C . ARG A 1 105 ? 2.122 -6.657 -9.682 1.00 87.31 105 ARG A C 1
ATOM 799 O O . ARG A 1 105 ? 2.614 -7.766 -9.829 1.00 87.31 105 ARG A O 1
ATOM 806 N N . LEU A 1 106 ? 2.457 -5.602 -10.421 1.00 87.94 106 LEU A N 1
ATOM 807 C CA . LEU A 1 106 ? 3.462 -5.650 -11.482 1.00 87.94 106 LEU A CA 1
ATOM 808 C C . LEU A 1 106 ? 4.876 -5.860 -10.925 1.00 87.94 106 LEU A C 1
ATOM 810 O O . LEU A 1 106 ? 5.643 -6.633 -11.486 1.00 87.94 106 LEU A O 1
ATOM 814 N N . LEU A 1 107 ? 5.205 -5.186 -9.821 1.00 87.88 107 LEU A N 1
ATOM 815 C CA . LEU A 1 107 ? 6.504 -5.285 -9.148 1.00 87.88 107 LEU A CA 1
ATOM 816 C C . LEU A 1 107 ? 6.547 -6.406 -8.095 1.00 87.88 107 LEU A C 1
ATOM 818 O O . LEU A 1 107 ? 7.555 -6.563 -7.407 1.00 87.88 107 LEU A O 1
ATOM 822 N N . ALA A 1 108 ? 5.465 -7.172 -7.931 1.00 87.25 108 ALA A N 1
ATOM 823 C CA . ALA A 1 108 ? 5.446 -8.290 -7.003 1.00 87.25 108 ALA A CA 1
ATOM 824 C C . ALA A 1 108 ? 6.444 -9.353 -7.460 1.00 87.25 108 ALA A C 1
ATOM 826 O O . ALA A 1 108 ? 6.511 -9.708 -8.638 1.00 87.25 108 ALA A O 1
ATOM 827 N N . THR A 1 109 ? 7.188 -9.904 -6.508 1.00 83.62 109 THR A N 1
ATOM 828 C CA . THR A 1 109 ? 8.038 -11.054 -6.788 1.00 83.62 109 THR A CA 1
ATOM 829 C C . THR A 1 109 ? 7.180 -12.247 -7.218 1.00 83.62 109 THR A C 1
ATOM 831 O O . THR A 1 109 ? 6.073 -12.440 -6.691 1.00 83.62 109 THR A O 1
ATOM 834 N N . PRO A 1 110 ? 7.662 -13.061 -8.176 1.00 80.75 110 PRO A N 1
ATOM 835 C CA . PRO A 1 110 ? 6.963 -14.276 -8.559 1.00 80.75 110 PRO A CA 1
ATOM 836 C C . PRO A 1 110 ? 6.802 -15.172 -7.331 1.00 80.75 110 PRO A C 1
ATOM 838 O O . PRO A 1 110 ? 7.689 -15.268 -6.479 1.00 80.75 110 PRO A O 1
ATOM 841 N N . HIS A 1 111 ? 5.637 -15.803 -7.216 1.00 78.44 111 HIS A N 1
ATOM 842 C CA . HIS A 1 111 ? 5.362 -16.684 -6.091 1.00 78.44 111 HIS A CA 1
ATOM 843 C C . HIS A 1 111 ? 6.250 -17.933 -6.126 1.00 78.44 111 HIS A C 1
ATOM 845 O O . HIS A 1 111 ? 6.716 -18.358 -7.182 1.00 78.44 111 HIS A O 1
ATOM 851 N N . GLY A 1 112 ? 6.472 -18.521 -4.949 1.00 76.00 112 GLY A N 1
ATOM 852 C CA . GLY A 1 112 ? 7.268 -19.736 -4.812 1.00 76.00 112 GLY A CA 1
ATOM 853 C C . GLY A 1 112 ? 6.678 -20.920 -5.583 1.00 76.00 112 GLY A C 1
ATOM 854 O O . GLY A 1 112 ? 5.460 -21.045 -5.738 1.00 76.00 112 GLY A O 1
ATOM 855 N N . TRP A 1 113 ? 7.565 -21.806 -6.029 1.00 76.75 113 TRP A N 1
ATOM 856 C CA . TRP A 1 113 ? 7.211 -23.047 -6.707 1.00 76.75 113 TRP A CA 1
ATOM 857 C C . TRP A 1 113 ? 6.555 -24.010 -5.716 1.00 76.75 113 TRP A C 1
ATOM 859 O O . TRP A 1 113 ? 6.983 -24.135 -4.566 1.00 76.75 113 TRP A O 1
ATOM 869 N N . ARG A 1 114 ? 5.491 -24.686 -6.146 1.00 76.75 114 ARG A N 1
ATOM 870 C CA . ARG A 1 114 ? 4.859 -25.769 -5.386 1.00 76.75 114 ARG A CA 1
ATOM 871 C C . ARG A 1 114 ? 5.500 -27.100 -5.772 1.00 76.75 114 ARG A C 1
ATOM 873 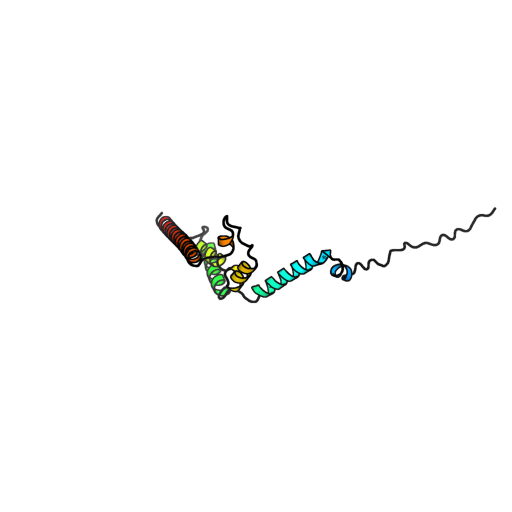O O . ARG A 1 114 ? 6.111 -27.215 -6.828 1.00 76.75 114 ARG A O 1
ATOM 880 N N . ALA A 1 115 ? 5.315 -28.107 -4.916 1.00 80.31 115 ALA A N 1
ATOM 881 C CA . ALA A 1 115 ? 5.822 -29.462 -5.148 1.00 80.31 115 ALA A CA 1
ATOM 882 C C . ALA A 1 115 ? 5.326 -30.064 -6.475 1.00 80.31 115 ALA A C 1
ATOM 884 O O . ALA A 1 115 ? 6.034 -30.842 -7.101 1.00 80.31 115 ALA A O 1
ATOM 885 N N . ASP A 1 116 ? 4.130 -29.660 -6.908 1.00 80.25 116 ASP A N 1
ATOM 886 C CA . ASP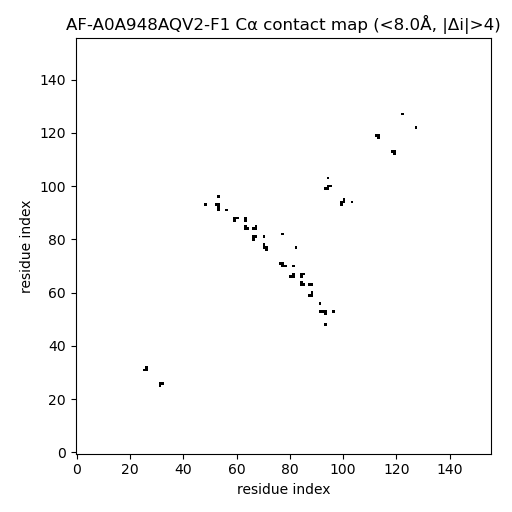 A 1 116 ? 3.616 -29.957 -8.237 1.00 80.25 116 ASP A CA 1
ATOM 887 C C . ASP A 1 116 ? 3.816 -28.736 -9.169 1.00 80.25 116 ASP A C 1
ATOM 889 O O . ASP A 1 116 ? 3.271 -27.650 -8.900 1.00 80.25 116 ASP A O 1
ATOM 893 N N . PRO A 1 117 ? 4.592 -28.881 -10.261 1.00 80.69 117 PRO A N 1
ATOM 894 C CA . PRO A 1 117 ? 4.854 -27.802 -11.205 1.00 80.69 117 PRO A CA 1
ATOM 895 C C . PRO A 1 117 ? 3.600 -27.371 -11.981 1.00 80.69 117 PRO A C 1
ATOM 897 O O . PRO A 1 117 ? 3.448 -26.180 -12.253 1.00 80.69 117 PRO A O 1
ATOM 900 N N . LEU A 1 118 ? 2.652 -28.271 -12.271 1.00 82.31 118 LEU A N 1
ATOM 901 C CA . LEU A 1 118 ? 1.409 -27.910 -12.969 1.00 82.31 118 LEU A CA 1
ATOM 902 C C . LEU A 1 118 ? 0.548 -26.986 -12.108 1.00 82.31 118 LEU A C 1
ATOM 904 O O . LEU A 1 118 ? 0.045 -25.969 -12.583 1.00 82.31 118 LEU A O 1
ATOM 908 N N . HIS A 1 119 ? 0.471 -27.271 -10.809 1.00 74.69 119 HIS A N 1
ATOM 909 C CA . HIS A 1 119 ? -0.220 -26.420 -9.838 1.00 74.69 119 HIS A CA 1
ATOM 910 C C . HIS A 1 119 ? 0.506 -25.104 -9.518 1.00 74.69 119 HIS A C 1
ATOM 912 O O . HIS A 1 119 ? -0.042 -24.275 -8.779 1.00 74.69 119 HIS A O 1
ATOM 918 N N . SER A 1 120 ? 1.734 -24.929 -10.011 1.00 78.06 120 SER A N 1
ATOM 919 C CA . SER A 1 120 ? 2.492 -23.674 -9.928 1.00 78.06 120 SER A CA 1
ATOM 920 C C . SER A 1 120 ? 2.235 -22.780 -11.141 1.00 78.06 120 SER A C 1
ATOM 922 O O . SER A 1 120 ? 2.231 -21.560 -11.006 1.00 78.06 120 SER A O 1
ATOM 924 N N . LEU A 1 121 ? 1.984 -23.386 -12.305 1.00 79.56 121 LEU A N 1
ATOM 925 C CA . LEU A 1 121 ? 1.751 -22.682 -13.567 1.00 79.56 121 LEU A CA 1
ATOM 926 C C . LEU A 1 121 ? 0.273 -22.346 -13.799 1.00 79.56 121 LEU A C 1
ATOM 928 O O . LEU A 1 121 ? -0.030 -21.328 -14.416 1.00 79.56 121 LEU A O 1
ATOM 932 N N . ILE A 1 122 ? -0.649 -23.173 -13.296 1.00 80.69 122 ILE A N 1
ATOM 933 C CA . ILE A 1 122 ? -2.090 -23.012 -13.512 1.00 80.69 122 ILE A CA 1
ATOM 934 C C . ILE A 1 122 ? -2.795 -22.845 -12.164 1.00 80.69 122 ILE A C 1
ATOM 936 O O . ILE A 1 122 ? -2.675 -23.675 -11.261 1.00 80.69 122 ILE A O 1
ATOM 940 N N . SER A 1 123 ? -3.555 -21.756 -12.034 1.00 75.38 123 SER A N 1
ATOM 941 C CA . SER A 1 123 ? -4.505 -21.574 -10.935 1.00 75.38 123 SER A CA 1
ATOM 942 C C . SER A 1 123 ? -5.887 -22.008 -11.402 1.00 75.38 123 SER A C 1
ATOM 944 O O . SER A 1 123 ? -6.416 -21.416 -12.337 1.00 75.38 123 SER A O 1
ATOM 946 N N . ASP A 1 124 ? -6.471 -23.020 -10.762 1.00 82.62 124 ASP A N 1
ATOM 947 C CA . ASP A 1 124 ? -7.862 -23.396 -11.010 1.00 82.62 124 ASP A CA 1
ATOM 948 C C . ASP A 1 124 ? -8.833 -22.452 -10.274 1.00 82.62 124 ASP A C 1
ATOM 950 O O . ASP A 1 124 ? -8.527 -21.914 -9.197 1.00 82.62 124 ASP A O 1
ATOM 954 N N . ASP A 1 125 ? -10.018 -22.248 -10.853 1.00 82.88 125 ASP A N 1
ATOM 955 C CA . ASP A 1 125 ? -11.027 -21.325 -10.323 1.00 82.88 125 ASP A CA 1
ATOM 956 C C . ASP A 1 125 ? -11.543 -21.737 -8.939 1.00 82.88 125 ASP A C 1
ATOM 958 O O . ASP A 1 125 ? -11.776 -20.874 -8.086 1.00 82.88 125 ASP A O 1
ATOM 962 N N . ALA A 1 126 ? -11.672 -23.041 -8.672 1.00 85.19 126 ALA A N 1
ATOM 963 C CA . ALA A 1 126 ? -12.180 -23.546 -7.399 1.00 85.19 126 ALA A CA 1
ATOM 964 C C . ALA A 1 126 ? -11.211 -23.233 -6.250 1.00 85.19 126 ALA A C 1
ATOM 966 O O . ALA A 1 126 ? -11.618 -22.778 -5.179 1.00 85.19 126 ALA A O 1
ATOM 967 N N . ARG A 1 127 ? -9.906 -23.372 -6.476 1.00 81.12 127 ARG A N 1
ATOM 968 C CA . ARG A 1 127 ? -8.867 -23.011 -5.509 1.00 81.12 127 ARG A CA 1
ATOM 969 C C . ARG A 1 127 ? -8.728 -21.509 -5.339 1.00 81.12 127 ARG A C 1
ATOM 971 O O . ARG A 1 127 ? -8.494 -21.039 -4.222 1.00 81.12 127 ARG A O 1
ATOM 978 N N . ALA A 1 128 ? -8.847 -20.738 -6.416 1.00 85.12 128 ALA A N 1
ATOM 979 C CA . ALA A 1 128 ? -8.861 -19.284 -6.318 1.00 85.12 128 ALA A CA 1
ATOM 980 C C . ALA A 1 128 ? -10.074 -18.807 -5.496 1.00 85.12 128 ALA A C 1
ATOM 982 O O . ALA A 1 128 ? -9.941 -17.920 -4.649 1.00 85.12 128 ALA A O 1
ATOM 983 N N . ALA A 1 129 ? -11.243 -19.428 -5.682 1.00 88.94 129 ALA A N 1
ATOM 984 C CA . ALA A 1 129 ? -12.431 -19.188 -4.868 1.00 88.94 129 ALA A CA 1
ATOM 985 C C . ALA A 1 129 ? -12.222 -19.602 -3.401 1.00 88.94 129 ALA A C 1
ATOM 987 O O . ALA A 1 129 ? -12.501 -18.805 -2.506 1.00 88.94 129 ALA A O 1
ATOM 988 N N . ALA A 1 130 ? -11.643 -20.778 -3.140 1.00 89.12 130 ALA A N 1
ATOM 989 C CA . ALA A 1 130 ? -11.343 -21.247 -1.786 1.00 89.12 130 ALA A CA 1
ATOM 990 C C . ALA A 1 130 ? -10.377 -20.311 -1.038 1.00 89.1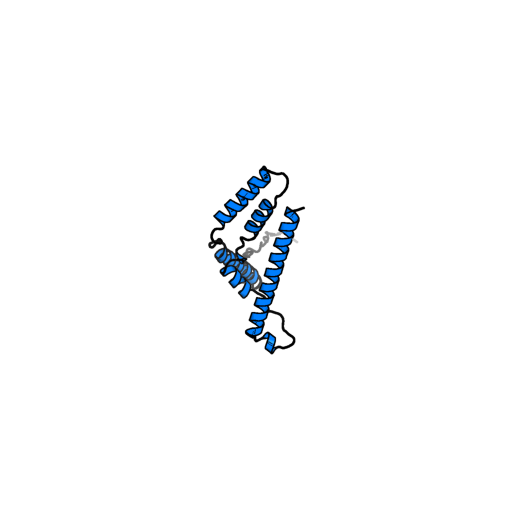2 130 ALA A C 1
ATOM 992 O O . ALA A 1 130 ? -10.583 -20.011 0.137 1.00 89.12 130 ALA A O 1
ATOM 993 N N . GLN A 1 131 ? -9.352 -19.785 -1.717 1.00 87.19 131 GLN A N 1
ATOM 994 C CA . GLN A 1 131 ? -8.435 -18.801 -1.132 1.00 87.19 131 GLN A CA 1
ATOM 995 C C . GLN A 1 131 ? -9.138 -17.484 -0.794 1.00 87.19 131 GLN A C 1
ATOM 997 O O . GLN A 1 131 ? -8.926 -16.940 0.291 1.00 87.19 131 GLN A O 1
ATOM 1002 N N . ARG A 1 132 ? -10.002 -16.981 -1.687 1.00 90.00 132 ARG A N 1
ATOM 1003 C CA . ARG A 1 132 ? -10.804 -15.774 -1.425 1.00 90.00 132 ARG A CA 1
ATOM 1004 C C . ARG A 1 132 ? -11.755 -15.985 -0.249 1.00 90.00 132 ARG A C 1
ATOM 1006 O O . ARG A 1 132 ? -11.809 -15.135 0.634 1.00 90.00 132 ARG A O 1
ATOM 1013 N N . ALA A 1 133 ? -12.437 -17.128 -0.198 1.00 92.31 133 ALA A N 1
ATOM 1014 C CA . ALA A 1 133 ? -13.324 -17.491 0.903 1.00 92.31 133 ALA A CA 1
ATOM 1015 C C . ALA A 1 133 ? -12.561 -17.610 2.232 1.00 92.31 133 ALA A C 1
ATOM 1017 O O . ALA A 1 133 ? -12.984 -17.047 3.238 1.00 92.31 133 ALA A O 1
ATOM 1018 N N . GLY A 1 134 ? -11.392 -18.260 2.236 1.00 92.81 134 GLY A N 1
ATOM 1019 C CA . GLY A 1 134 ? -10.533 -18.360 3.418 1.00 92.81 134 GLY A CA 1
ATOM 1020 C C . GLY A 1 134 ? -10.016 -17.000 3.899 1.00 92.81 134 GLY A C 1
ATOM 1021 O O . GLY A 1 134 ? -10.006 -16.727 5.101 1.00 92.81 134 GLY A O 1
ATOM 1022 N N . ALA A 1 135 ? -9.637 -16.113 2.975 1.00 92.62 135 ALA A N 1
ATOM 1023 C CA . ALA A 1 135 ? -9.242 -14.745 3.299 1.00 92.62 135 ALA A CA 1
ATOM 1024 C C . ALA A 1 135 ? -10.411 -13.938 3.888 1.00 92.62 135 ALA A C 1
ATOM 1026 O O . ALA A 1 135 ? -10.228 -13.286 4.917 1.00 92.62 135 ALA A O 1
ATOM 1027 N N . ALA A 1 136 ? -11.606 -14.044 3.296 1.00 93.00 136 ALA A N 1
ATOM 1028 C CA . ALA A 1 136 ? -12.823 -13.392 3.777 1.00 93.00 136 ALA A CA 1
ATOM 1029 C C . ALA A 1 136 ? -13.244 -13.903 5.166 1.00 93.00 136 ALA A C 1
ATOM 1031 O O . ALA A 1 136 ? -13.564 -13.114 6.054 1.00 93.00 136 ALA A O 1
ATOM 1032 N N . ALA A 1 137 ? -13.170 -15.215 5.402 1.00 94.31 137 ALA A N 1
ATOM 1033 C CA . ALA A 1 137 ? -13.442 -15.806 6.710 1.00 94.31 137 ALA A CA 1
ATOM 1034 C C . ALA A 1 137 ? -12.436 -15.319 7.766 1.00 94.31 137 ALA A C 1
ATOM 1036 O O . ALA A 1 137 ? -12.812 -14.968 8.886 1.00 94.31 137 ALA A O 1
ATOM 1037 N N . LYS A 1 138 ? -11.148 -15.232 7.409 1.00 94.31 138 LYS A N 1
ATOM 1038 C CA . LYS A 1 138 ? -10.103 -14.719 8.303 1.00 94.31 138 LYS A CA 1
ATOM 1039 C C . LYS A 1 138 ? -10.296 -13.236 8.620 1.00 94.31 138 LYS A C 1
ATOM 1041 O O . LYS A 1 138 ? -10.101 -12.850 9.773 1.00 94.31 138 LYS A O 1
ATOM 1046 N N . SER A 1 139 ? -10.672 -12.409 7.643 1.00 91.62 139 SER A N 1
ATOM 1047 C CA . SER A 1 139 ? -10.973 -10.995 7.888 1.00 91.62 139 SER A CA 1
ATOM 1048 C C . SER A 1 139 ? -12.224 -10.827 8.745 1.00 91.62 139 SER A C 1
ATOM 1050 O O . SER A 1 139 ? -12.183 -10.056 9.697 1.00 91.62 139 SER A O 1
ATOM 1052 N N . ALA A 1 140 ? -13.285 -11.597 8.483 1.00 93.06 140 ALA A N 1
ATOM 1053 C CA . ALA A 1 140 ? -14.512 -11.570 9.279 1.00 93.06 140 ALA A CA 1
ATOM 1054 C C . ALA A 1 140 ? -14.250 -11.977 10.735 1.00 93.06 140 ALA A C 1
ATOM 1056 O O . ALA A 1 140 ? -14.645 -11.269 11.656 1.00 93.06 140 ALA A O 1
ATOM 1057 N N . ARG A 1 141 ? -13.487 -13.057 10.960 1.00 93.38 141 ARG A N 1
ATOM 1058 C CA . ARG A 1 141 ? -13.085 -13.483 12.309 1.00 93.38 141 ARG A CA 1
ATOM 1059 C C . ARG A 1 141 ? -12.279 -12.408 13.037 1.00 93.38 141 ARG A C 1
ATOM 1061 O O . ARG A 1 141 ? -12.485 -12.196 14.226 1.00 93.38 141 ARG A O 1
ATOM 1068 N N . ARG A 1 142 ? -11.355 -11.736 12.342 1.00 92.50 142 ARG A N 1
ATOM 1069 C CA . ARG A 1 142 ? -10.565 -10.636 12.919 1.00 92.50 142 ARG A CA 1
ATOM 1070 C C . ARG A 1 142 ? -11.432 -9.425 13.253 1.00 92.50 142 ARG A C 1
ATOM 1072 O O . ARG A 1 142 ? -11.245 -8.853 14.317 1.00 92.50 142 ARG A O 1
ATOM 1079 N N . ALA A 1 143 ? -12.378 -9.071 12.386 1.00 91.38 143 ALA A N 1
ATOM 1080 C CA . ALA A 1 143 ? -13.320 -7.983 12.629 1.00 91.38 143 ALA A CA 1
ATOM 1081 C C . ALA A 1 143 ? -14.221 -8.277 13.838 1.00 91.38 143 ALA A C 1
ATOM 1083 O O . ALA A 1 143 ? -14.349 -7.432 14.716 1.00 91.38 143 ALA A O 1
ATOM 1084 N N . ALA A 1 144 ? -14.758 -9.497 13.938 1.00 91.56 144 ALA A N 1
ATOM 1085 C CA . ALA A 1 144 ? -15.565 -9.924 15.079 1.00 91.56 144 ALA A CA 1
ATOM 1086 C C . ALA A 1 144 ? -14.761 -9.927 16.391 1.00 91.56 144 ALA A C 1
ATOM 1088 O O . ALA A 1 144 ? -15.232 -9.419 17.402 1.00 91.56 144 ALA A O 1
ATOM 1089 N N . ALA A 1 145 ? -13.524 -10.437 16.373 1.00 92.06 145 ALA A N 1
ATOM 1090 C CA . ALA A 1 145 ? -12.647 -10.405 17.544 1.00 92.06 145 ALA A CA 1
ATOM 1091 C C . ALA A 1 145 ? -12.292 -8.969 17.967 1.00 92.06 145 ALA A C 1
ATOM 1093 O O . ALA A 1 145 ? -12.250 -8.676 19.157 1.00 92.06 145 ALA A O 1
ATOM 1094 N N . ALA A 1 146 ? -12.065 -8.069 17.004 1.00 88.00 146 ALA A N 1
ATOM 1095 C CA . ALA A 1 146 ? -11.821 -6.658 17.283 1.00 88.00 146 ALA A CA 1
ATOM 1096 C C . ALA A 1 146 ? -13.061 -5.967 17.876 1.00 88.00 146 ALA A C 1
ATOM 1098 O O . ALA A 1 146 ? -12.919 -5.200 18.822 1.00 88.00 146 ALA A O 1
ATOM 1099 N N . ALA A 1 147 ? -14.262 -6.258 17.366 1.00 88.94 147 ALA A N 1
ATOM 1100 C CA . ALA A 1 147 ? -15.514 -5.735 17.914 1.00 88.94 147 ALA A CA 1
ATOM 1101 C C . ALA A 1 147 ? -15.747 -6.216 19.355 1.00 88.94 147 ALA A C 1
ATOM 1103 O O . ALA A 1 147 ? -15.936 -5.394 20.244 1.00 88.94 147 ALA A O 1
ATOM 1104 N N . ALA A 1 148 ? -15.602 -7.519 19.612 1.00 89.88 148 ALA A N 1
ATOM 1105 C CA . ALA A 1 148 ? -15.746 -8.081 20.955 1.00 89.88 148 ALA A CA 1
ATOM 1106 C C . ALA A 1 148 ? -14.716 -7.510 21.948 1.00 89.88 148 ALA A C 1
ATOM 1108 O O . ALA A 1 148 ? -15.048 -7.218 23.093 1.00 89.88 148 ALA A O 1
ATOM 1109 N N . ALA A 1 149 ? -13.466 -7.310 21.515 1.00 88.00 149 ALA A N 1
ATOM 1110 C CA . ALA A 1 149 ? -12.442 -6.682 22.349 1.00 88.00 149 ALA A CA 1
ATOM 1111 C C . ALA A 1 149 ? -12.771 -5.214 22.674 1.00 88.00 149 ALA A C 1
ATOM 1113 O O . ALA A 1 149 ? -12.500 -4.765 23.785 1.00 88.00 149 ALA A O 1
ATOM 1114 N N . ARG A 1 150 ? -13.367 -4.473 21.727 1.00 83.50 150 ARG A N 1
ATOM 1115 C CA . ARG A 1 150 ? -13.833 -3.096 21.958 1.00 83.50 150 ARG A CA 1
ATOM 1116 C C . ARG A 1 150 ? -14.982 -3.056 22.958 1.00 83.50 150 ARG A C 1
ATOM 1118 O O . ARG A 1 150 ? -14.932 -2.248 23.875 1.00 83.50 150 ARG A O 1
ATOM 1125 N N . GLU A 1 151 ? -15.973 -3.929 22.803 1.00 87.94 151 GLU A N 1
ATOM 1126 C CA . GLU A 1 151 ? -17.102 -4.026 23.735 1.00 87.94 151 GLU A CA 1
ATOM 1127 C C . GLU A 1 151 ? -16.614 -4.357 25.150 1.00 87.94 151 GLU A C 1
ATOM 1129 O O . GLU A 1 151 ? -16.940 -3.639 26.090 1.00 87.94 151 GLU A O 1
ATOM 1134 N N . ALA A 1 152 ? -15.736 -5.357 25.290 1.00 85.62 152 ALA A N 1
ATOM 1135 C CA . ALA A 1 152 ? -15.154 -5.725 26.579 1.00 85.62 152 ALA A CA 1
ATOM 1136 C C . ALA A 1 152 ? -14.383 -4.566 27.239 1.00 85.62 152 ALA A C 1
ATOM 1138 O O . ALA A 1 152 ? -14.480 -4.381 28.450 1.00 85.62 152 ALA A O 1
ATOM 1139 N N . ALA A 1 153 ? -13.649 -3.770 26.454 1.00 82.56 153 ALA A N 1
ATOM 1140 C CA . ALA A 1 153 ? -12.901 -2.614 26.947 1.00 82.56 153 ALA A CA 1
ATOM 1141 C C . ALA A 1 153 ? -13.787 -1.410 27.314 1.00 82.56 153 ALA A C 1
ATOM 1143 O O . ALA A 1 153 ? -13.360 -0.574 28.100 1.00 82.56 153 ALA A O 1
ATOM 1144 N N . GLN A 1 154 ? -14.994 -1.297 26.751 1.00 80.56 154 GLN A N 1
ATOM 1145 C CA . GLN A 1 154 ? -15.955 -0.242 27.103 1.00 80.56 154 GLN A CA 1
ATOM 1146 C C . GLN A 1 154 ? -16.758 -0.577 28.368 1.00 80.56 154 GLN A C 1
ATOM 1148 O O . GLN A 1 154 ? -17.298 0.325 29.003 1.00 80.56 154 GLN A O 1
ATOM 1153 N N . THR A 1 155 ? -16.857 -1.863 28.716 1.00 74.19 155 THR A N 1
ATOM 1154 C CA . THR A 1 155 ? -17.602 -2.356 29.888 1.00 74.19 155 THR A CA 1
ATOM 1155 C C . THR A 1 155 ? -16.744 -2.609 31.132 1.00 74.19 155 THR A C 1
ATOM 1157 O O . THR A 1 155 ? -17.305 -2.942 32.175 1.00 74.19 155 THR A O 1
ATOM 1160 N N . ALA A 1 156 ? -15.416 -2.516 31.015 1.00 53.91 156 ALA A N 1
ATOM 1161 C CA . ALA A 1 156 ? -14.449 -2.701 32.102 1.00 53.91 156 ALA A CA 1
ATOM 1162 C C . ALA A 1 156 ? -14.099 -1.365 32.770 1.00 53.91 156 ALA A C 1
ATOM 1164 O O . ALA A 1 156 ? -13.929 -1.369 34.010 1.00 53.91 156 ALA A O 1
#

Nearest PDB structures (foldseek):
  4wwb-assembly1_A  TM=5.517E-01  e=2.120E+00  Cupriavidus metallidurans CH34
  2y39-assembly1_A  TM=5.577E-01  e=3.503E+00  Cupriavidus metallidurans CH34
  3zg1-assembly1_D  TM=5.900E-01  e=4.504E+00  Cupriavidus metallidurans CH34
  3zg1-assembly2_A  TM=4.785E-01  e=6.165E+00  Cupriavidus metallidurans CH34